Protein AF-A0A914V0Z4-F1 (afdb_monomer_lite)

Organism: NCBI:txid2011161

InterPro domains:
  IPR001849 Pleckstrin homology domain [PS50003] (1-59)
  IPR011993 PH-like domain superfamily [G3DSA:2.30.29.30] (1-61)

pLDDT: mean 73.24, std 22.65, range [33.81, 97.94]

Radius of gyration: 36.14 Å; chains: 1; bounding box: 103×58×94 Å

Secondary structure (DSSP, 8-state):
-----S------GGG-EEEE-SS-TTEEEEEETTEEEEEE-SSHHHHHHHHHHHHHHHHHTSTT-S-S-------------------S-HHHHHHHHHHHHHHHHHHHHHHHHHHHHHHHHHHHHHHHTSSSSSS-SS---------------

Sequence (153 aa):
YDTSFGCRGSVTIGKAIVELNESDDCRFDIAANESVWYLRAESADERQKWIDALDIYKMDSGFGSQTDLRRQGSLISLTSGKSCASTSSSAKTSQGLREKLTELQTFRDIVSKQVDNLQVYFDACTIGEHSDKAKNADVFGSLDASSSDGECN

Foldseek 3Di:
DPPPDDDPDDADLLPWDKADDPPALQWIWTHGDPDIDIDGHPGNVVSVVVVVVSVVCNVVVCSPPPDPDDDDDDDDDDDDDDDDDDPDDVCVVVVVVVVVVVVVVVVVVVVVVVVVVVVVVVVVVVVVPPPPPPPDPDDDDDDDDDDDDDDDD

Structure (mmCIF, N/CA/C/O backbone):
data_AF-A0A914V0Z4-F1
#
_entry.id   AF-A0A914V0Z4-F1
#
loop_
_atom_site.group_PDB
_atom_site.id
_atom_site.type_symbol
_atom_site.label_atom_id
_atom_site.label_alt_id
_atom_site.label_comp_id
_atom_site.label_asym_id
_atom_site.label_entity_id
_atom_site.label_seq_id
_atom_site.pdbx_PDB_ins_code
_atom_site.Cartn_x
_atom_site.Cartn_y
_atom_site.Cartn_z
_atom_site.occupancy
_atom_site.B_iso_or_equiv
_atom_site.auth_seq_id
_atom_site.auth_comp_id
_atom_site.auth_asym_id
_atom_site.auth_atom_id
_atom_site.pdbx_PDB_model_num
ATOM 1 N N . TYR A 1 1 ? 20.597 -10.059 2.306 1.00 39.47 1 TYR A N 1
ATOM 2 C CA . TYR A 1 1 ? 19.235 -9.827 1.794 1.00 39.47 1 TYR A CA 1
ATOM 3 C C . TYR A 1 1 ? 19.213 -8.399 1.288 1.00 39.47 1 TYR A C 1
ATOM 5 O O . TYR A 1 1 ? 19.561 -7.501 2.039 1.00 39.47 1 TYR A O 1
ATOM 13 N N . ASP A 1 2 ? 18.967 -8.203 -0.003 1.00 47.31 2 ASP A N 1
ATOM 14 C CA . ASP A 1 2 ? 19.015 -6.877 -0.621 1.00 47.31 2 ASP A CA 1
ATOM 15 C C . ASP A 1 2 ? 17.635 -6.224 -0.476 1.00 47.31 2 ASP A C 1
ATOM 17 O O . ASP A 1 2 ? 16.715 -6.478 -1.259 1.00 47.31 2 ASP A O 1
ATOM 21 N N . THR A 1 3 ? 17.442 -5.472 0.609 1.00 62.81 3 THR A N 1
ATOM 22 C CA . THR A 1 3 ? 16.202 -4.735 0.867 1.00 62.81 3 THR A CA 1
ATOM 23 C C . THR A 1 3 ? 16.193 -3.500 -0.026 1.00 62.81 3 THR A C 1
ATOM 25 O O . THR A 1 3 ? 16.504 -2.390 0.396 1.00 62.81 3 THR A O 1
ATOM 28 N N . SER A 1 4 ? 15.889 -3.697 -1.305 1.00 72.00 4 SER A N 1
ATOM 29 C CA . SER A 1 4 ? 15.817 -2.607 -2.273 1.00 72.00 4 SER A CA 1
ATOM 30 C C . SER A 1 4 ? 14.619 -1.714 -1.932 1.00 72.00 4 SER A C 1
ATOM 32 O O . SER A 1 4 ? 13.469 -2.042 -2.239 1.00 72.00 4 SER A O 1
ATOM 34 N N . PHE A 1 5 ? 14.911 -0.601 -1.252 1.00 80.38 5 PHE A N 1
ATOM 35 C CA . PHE A 1 5 ? 13.943 0.402 -0.819 1.00 80.38 5 PHE A CA 1
ATOM 36 C C . PHE A 1 5 ? 13.158 0.954 -2.015 1.00 80.38 5 PHE A C 1
ATOM 38 O O . PHE A 1 5 ? 13.733 1.349 -3.028 1.00 80.38 5 PHE A O 1
ATOM 45 N N . GLY A 1 6 ? 11.833 0.968 -1.891 1.00 81.12 6 GLY A N 1
ATOM 46 C CA . GLY A 1 6 ? 10.918 1.481 -2.905 1.00 81.12 6 GLY A CA 1
ATOM 47 C C . GLY A 1 6 ? 9.503 0.952 -2.694 1.00 81.12 6 GLY A C 1
ATOM 48 O O . GLY A 1 6 ? 9.316 -0.142 -2.161 1.00 81.12 6 GLY A O 1
ATOM 49 N N . CYS A 1 7 ? 8.501 1.726 -3.108 1.00 88.38 7 CYS A N 1
ATOM 50 C CA . CYS A 1 7 ? 7.108 1.289 -3.082 1.00 88.38 7 CYS A CA 1
ATOM 51 C C . CYS A 1 7 ? 6.918 0.128 -4.071 1.00 88.38 7 CYS A C 1
ATOM 53 O O . CYS A 1 7 ? 7.181 0.280 -5.263 1.00 88.38 7 CYS A O 1
ATOM 55 N N . ARG A 1 8 ? 6.490 -1.040 -3.575 1.00 90.06 8 ARG A N 1
ATOM 56 C CA . ARG A 1 8 ? 6.222 -2.237 -4.400 1.00 90.06 8 ARG A CA 1
ATOM 57 C C . ARG A 1 8 ? 4.742 -2.441 -4.706 1.00 90.06 8 ARG A C 1
ATOM 59 O O . ARG A 1 8 ? 4.391 -3.356 -5.440 1.00 90.06 8 ARG A O 1
ATOM 66 N N . GLY A 1 9 ? 3.894 -1.579 -4.164 1.00 89.69 9 GLY A N 1
ATOM 67 C CA . GLY A 1 9 ? 2.467 -1.567 -4.415 1.00 89.69 9 GLY A CA 1
ATOM 68 C C . GLY A 1 9 ? 1.756 -0.644 -3.438 1.00 89.69 9 GLY A C 1
ATOM 69 O O . GLY A 1 9 ? 2.266 -0.336 -2.361 1.00 89.69 9 GLY A O 1
ATOM 70 N N . SER A 1 10 ? 0.572 -0.205 -3.834 1.00 90.38 10 SER A N 1
ATOM 71 C CA . SER A 1 10 ? -0.340 0.577 -3.011 1.00 90.38 10 SER A CA 1
ATOM 72 C C . SER A 1 10 ? -1.747 0.003 -3.147 1.00 90.38 10 SER A C 1
ATOM 74 O O . SER A 1 10 ? -2.094 -0.588 -4.170 1.00 90.38 10 SER A O 1
ATOM 76 N N . VAL A 1 11 ? -2.555 0.155 -2.099 1.00 90.75 11 VAL A N 1
ATOM 77 C CA . VAL A 1 11 ? -3.930 -0.346 -2.054 1.00 90.75 11 VAL A CA 1
ATOM 78 C C . VAL A 1 11 ? -4.861 0.747 -1.536 1.00 90.75 11 VAL A C 1
ATOM 80 O O . VAL A 1 11 ? -4.566 1.423 -0.552 1.00 90.75 11 VAL A O 1
ATOM 83 N N . THR A 1 12 ? -5.986 0.960 -2.220 1.00 88.62 12 THR A N 1
ATOM 84 C CA . THR A 1 12 ? -6.994 1.943 -1.803 1.00 88.62 12 THR A CA 1
ATOM 85 C C . THR A 1 12 ? -7.942 1.324 -0.781 1.00 88.62 12 THR A C 1
ATOM 87 O O . THR A 1 12 ? -8.706 0.425 -1.114 1.00 88.62 12 THR A O 1
ATOM 90 N N . ILE A 1 13 ? -7.946 1.847 0.447 1.00 91.19 13 ILE A N 1
ATOM 91 C CA . ILE A 1 13 ? -8.719 1.274 1.564 1.00 91.19 13 ILE A CA 1
ATOM 92 C C . ILE A 1 13 ? -10.220 1.605 1.507 1.00 91.19 13 ILE A C 1
ATOM 94 O O . ILE A 1 13 ? -11.034 0.816 1.980 1.00 91.19 13 ILE A O 1
ATOM 98 N N . GLY A 1 14 ? -10.616 2.723 0.884 1.00 84.88 14 GLY A N 1
ATOM 99 C CA . GLY A 1 14 ? -12.001 3.227 0.933 1.00 84.88 14 GLY A CA 1
ATOM 100 C C . GLY A 1 14 ? -13.084 2.261 0.424 1.00 84.88 14 GLY A C 1
ATOM 101 O O . GLY A 1 14 ? -14.223 2.341 0.867 1.00 84.88 14 GLY A O 1
ATOM 102 N N . LYS A 1 15 ? -12.735 1.322 -0.467 1.00 84.31 15 LYS A N 1
ATOM 103 C CA . LYS A 1 15 ? -13.626 0.241 -0.938 1.00 84.31 15 LYS A CA 1
ATOM 104 C C . LYS A 1 15 ? -13.057 -1.161 -0.700 1.00 84.31 15 LYS A C 1
ATOM 106 O O . LYS A 1 15 ? -13.602 -2.130 -1.219 1.00 84.31 15 LYS A O 1
ATOM 111 N N . ALA A 1 16 ? -11.951 -1.270 0.031 1.00 91.69 16 ALA A N 1
ATOM 112 C CA . ALA A 1 16 ? -11.315 -2.556 0.258 1.00 91.69 16 ALA A CA 1
ATOM 113 C C . ALA A 1 16 ? -12.127 -3.390 1.254 1.00 91.69 16 ALA A C 1
ATOM 115 O O . ALA A 1 16 ? -12.581 -2.885 2.285 1.00 91.69 16 ALA A O 1
ATOM 116 N N . ILE A 1 17 ? -12.273 -4.674 0.967 1.00 93.06 17 ILE A N 1
ATOM 117 C CA . ILE A 1 17 ? -12.830 -5.665 1.881 1.00 93.06 17 ILE A CA 1
ATOM 118 C C . ILE A 1 17 ? -11.671 -6.186 2.728 1.00 93.06 17 ILE A C 1
ATOM 120 O O . ILE A 1 17 ? -10.607 -6.497 2.196 1.00 93.06 17 ILE A O 1
ATOM 124 N N . VAL A 1 18 ? -11.863 -6.212 4.045 1.00 94.31 18 VAL A N 1
ATOM 125 C CA . VAL A 1 18 ? -10.877 -6.737 4.993 1.00 94.31 18 VAL A CA 1
ATOM 126 C C . VAL A 1 18 ? -11.477 -7.995 5.599 1.00 94.31 18 VAL A C 1
ATOM 128 O O . VAL A 1 18 ? -12.536 -7.921 6.219 1.00 94.31 18 VAL A O 1
ATOM 131 N N . GLU A 1 19 ? -10.829 -9.134 5.382 1.00 93.31 19 GLU A N 1
ATOM 132 C CA . GLU A 1 19 ? -11.279 -10.441 5.861 1.00 93.31 19 GLU A CA 1
ATOM 133 C C . GLU A 1 19 ? -10.292 -10.988 6.893 1.00 93.31 19 GLU A C 1
ATOM 135 O O . GLU A 1 19 ? -9.075 -10.956 6.704 1.00 93.31 19 GLU A O 1
ATOM 140 N N . LEU A 1 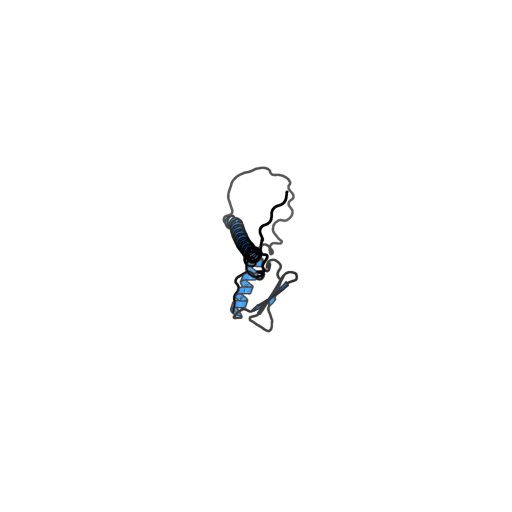20 ? -10.819 -11.480 8.011 1.00 93.31 20 LEU A N 1
ATOM 141 C CA . LEU A 1 20 ? -10.027 -12.108 9.064 1.00 93.31 20 LEU A CA 1
ATOM 142 C C . LEU A 1 20 ? -9.916 -13.603 8.789 1.00 93.31 20 LEU A C 1
ATOM 144 O O . LEU A 1 20 ? -10.891 -14.243 8.399 1.00 93.31 20 LEU A O 1
ATOM 148 N N . ASN A 1 21 ? -8.736 -14.170 9.024 1.00 91.19 21 ASN A N 1
ATOM 149 C CA . ASN A 1 21 ? -8.573 -15.611 8.928 1.00 91.19 21 ASN A CA 1
ATOM 150 C C . ASN A 1 21 ? -9.095 -16.296 10.205 1.00 91.19 21 ASN A C 1
ATOM 152 O O . ASN A 1 21 ? -8.723 -15.903 11.307 1.00 91.19 21 ASN A O 1
ATOM 156 N N . GLU A 1 22 ? -9.931 -17.329 10.062 1.00 85.75 22 GLU A N 1
ATOM 157 C CA . GLU A 1 22 ? -10.521 -18.063 11.198 1.00 85.75 22 GLU A CA 1
ATOM 158 C C . GLU A 1 22 ? -9.553 -19.059 11.863 1.00 85.75 22 GLU A C 1
ATOM 160 O O . GLU A 1 22 ? -9.818 -19.542 12.959 1.00 85.75 22 GLU A O 1
ATOM 165 N N . SER A 1 23 ? -8.456 -19.419 11.192 1.00 85.81 23 SER A N 1
ATOM 166 C CA . SER A 1 23 ? -7.496 -20.429 11.666 1.00 85.81 23 SER A CA 1
ATOM 167 C C . SER A 1 23 ? -6.156 -19.835 12.102 1.00 85.81 23 SER A C 1
ATOM 169 O O . SER A 1 23 ? -5.462 -20.429 12.924 1.00 85.81 23 SER A O 1
ATOM 171 N N . ASP A 1 24 ? -5.771 -18.691 11.531 1.00 92.38 24 ASP A N 1
ATOM 172 C CA . ASP A 1 24 ? -4.541 -17.967 11.855 1.00 92.38 24 ASP A CA 1
ATOM 173 C C . ASP A 1 24 ? -4.876 -16.603 12.467 1.00 92.38 24 ASP A C 1
ATOM 175 O O . ASP A 1 24 ? -5.192 -15.637 11.767 1.00 92.38 24 ASP A O 1
ATOM 179 N N . ASP A 1 25 ? -4.738 -16.520 13.790 1.00 91.62 25 ASP A N 1
ATOM 180 C CA . ASP A 1 25 ? -5.034 -15.316 14.562 1.00 91.62 25 ASP A CA 1
ATOM 181 C C . ASP A 1 25 ? -4.117 -14.126 14.249 1.00 91.62 25 ASP A C 1
ATOM 183 O O . ASP A 1 25 ? -4.416 -13.001 14.643 1.00 91.62 25 ASP A O 1
ATOM 187 N N . CYS A 1 26 ? -3.012 -14.324 13.530 1.00 95.88 26 CYS A N 1
ATOM 188 C CA . CYS A 1 26 ? -2.123 -13.236 13.126 1.00 95.88 26 CYS A CA 1
ATOM 189 C C . CYS A 1 26 ? -2.391 -12.749 11.696 1.00 95.88 26 CYS A C 1
ATOM 191 O O . CYS A 1 26 ? -1.771 -11.774 11.263 1.00 95.88 26 CYS A O 1
ATOM 193 N N . ARG A 1 27 ? -3.276 -13.410 10.943 1.00 96.69 27 ARG A N 1
ATOM 194 C CA . ARG A 1 27 ? -3.486 -13.146 9.517 1.00 96.69 27 ARG A CA 1
ATOM 195 C C . ARG A 1 27 ? -4.773 -12.375 9.237 1.00 96.69 27 ARG A C 1
ATOM 197 O O . ARG A 1 27 ? -5.813 -12.600 9.854 1.00 96.69 27 ARG A O 1
ATOM 204 N N . PHE A 1 28 ? -4.683 -11.489 8.253 1.00 96.44 28 PHE A N 1
ATOM 205 C CA . PHE A 1 28 ? -5.802 -10.763 7.678 1.00 96.44 28 PHE A CA 1
ATOM 206 C C . PHE A 1 28 ? -5.543 -10.491 6.197 1.00 96.44 28 PHE A C 1
ATOM 208 O O . PHE A 1 28 ? -4.404 -10.295 5.765 1.00 96.44 28 PHE A O 1
ATOM 215 N N . ASP A 1 29 ? -6.615 -10.470 5.423 1.00 95.94 29 ASP A N 1
ATOM 216 C CA . ASP A 1 29 ? -6.564 -10.382 3.976 1.00 95.94 29 ASP A CA 1
ATOM 217 C C . ASP A 1 29 ? -7.257 -9.079 3.536 1.00 95.94 29 ASP A C 1
ATOM 219 O O . ASP A 1 29 ? -8.314 -8.714 4.052 1.00 95.94 29 ASP A O 1
ATOM 223 N N . ILE A 1 30 ? -6.645 -8.338 2.607 1.00 95.50 30 ILE A N 1
ATOM 224 C CA . ILE A 1 30 ? -7.194 -7.093 2.051 1.00 95.50 30 ILE A CA 1
ATOM 225 C C . ILE A 1 30 ? -7.475 -7.300 0.567 1.00 95.50 30 ILE A C 1
ATOM 227 O O . ILE A 1 30 ? -6.550 -7.392 -0.242 1.00 95.50 30 ILE A O 1
ATOM 231 N N . ALA A 1 31 ? -8.750 -7.316 0.195 1.00 94.88 31 ALA A N 1
ATOM 232 C CA . ALA A 1 31 ? -9.189 -7.374 -1.191 1.00 94.88 31 ALA A CA 1
ATOM 233 C C . ALA A 1 31 ? -9.624 -5.983 -1.670 1.00 94.88 31 ALA A C 1
ATOM 235 O O . ALA A 1 31 ? -10.521 -5.366 -1.099 1.00 94.88 31 ALA A O 1
ATOM 236 N N . ALA A 1 32 ? -9.008 -5.483 -2.739 1.00 92.00 32 ALA A N 1
ATOM 237 C CA . ALA A 1 32 ? -9.371 -4.222 -3.374 1.00 92.00 32 ALA A CA 1
ATOM 238 C C . ALA A 1 32 ? -9.486 -4.415 -4.888 1.00 92.00 32 ALA A C 1
ATOM 240 O O . ALA A 1 32 ? -8.491 -4.652 -5.575 1.00 92.00 32 ALA A O 1
ATOM 241 N N . ASN A 1 33 ? -10.704 -4.263 -5.408 1.00 86.12 33 ASN A N 1
ATOM 242 C CA . ASN A 1 33 ? -11.050 -4.491 -6.812 1.00 86.12 33 ASN A CA 1
ATOM 243 C C . ASN A 1 33 ? -10.643 -5.901 -7.289 1.00 86.12 33 ASN A C 1
ATOM 245 O O . ASN A 1 33 ? -11.352 -6.859 -7.007 1.00 86.12 33 ASN A O 1
ATOM 249 N N . GLU A 1 34 ? -9.514 -6.020 -7.993 1.00 89.06 34 GLU A N 1
ATOM 250 C CA . GLU A 1 34 ? -9.005 -7.260 -8.605 1.00 89.06 34 GLU A CA 1
ATOM 251 C C . GLU A 1 34 ? -7.749 -7.806 -7.903 1.00 89.06 34 GLU A C 1
ATOM 253 O O . GLU A 1 34 ? -7.229 -8.853 -8.280 1.00 89.06 34 GLU A O 1
ATOM 258 N N . SER A 1 35 ? -7.257 -7.107 -6.876 1.00 91.94 35 SER A N 1
ATOM 259 C CA . SER A 1 35 ? -6.045 -7.477 -6.145 1.00 91.94 35 SER A CA 1
ATOM 260 C C . SER A 1 35 ? -6.383 -7.910 -4.725 1.00 91.94 35 SER A C 1
ATOM 262 O O . SER A 1 35 ? -7.139 -7.233 -4.028 1.00 91.94 35 SER A O 1
ATOM 264 N N . VAL A 1 36 ? -5.760 -8.997 -4.272 1.00 95.00 36 VAL A N 1
ATOM 265 C CA . VAL A 1 36 ? -5.862 -9.488 -2.892 1.00 95.00 36 VAL A CA 1
ATOM 266 C C . VAL A 1 36 ? -4.476 -9.522 -2.266 1.00 95.00 36 VAL A C 1
ATOM 268 O O . VAL A 1 36 ? -3.521 -10.015 -2.864 1.00 95.00 36 VAL A O 1
ATOM 271 N N . TRP A 1 37 ? -4.373 -8.965 -1.065 1.00 94.94 37 TRP A N 1
ATOM 272 C CA . TRP A 1 37 ? -3.150 -8.882 -0.283 1.00 94.94 37 TRP A CA 1
ATOM 273 C C . TRP A 1 37 ? -3.308 -9.737 0.964 1.00 94.94 37 TRP A C 1
ATOM 275 O O . TRP A 1 37 ? -4.216 -9.516 1.757 1.00 94.94 37 TRP A O 1
ATOM 285 N N . TYR A 1 38 ? -2.401 -10.689 1.138 1.00 95.19 38 TYR A N 1
ATOM 286 C CA . TYR A 1 38 ? -2.366 -11.580 2.291 1.00 95.19 38 TYR A CA 1
ATOM 287 C C . TYR A 1 38 ? -1.334 -11.052 3.284 1.00 95.19 38 TYR A C 1
ATOM 289 O O . TYR A 1 38 ? -0.140 -11.029 2.976 1.00 95.19 38 TYR A O 1
ATOM 297 N N . LEU A 1 39 ? -1.788 -10.588 4.447 1.00 95.44 39 LEU A N 1
ATOM 298 C CA . LEU A 1 39 ? -0.951 -9.910 5.433 1.00 95.44 39 LEU A CA 1
ATOM 299 C C . LEU A 1 39 ? -0.938 -10.685 6.747 1.00 95.44 39 LEU A C 1
ATOM 301 O O . LEU A 1 39 ? -1.938 -11.258 7.174 1.00 95.44 39 LEU A O 1
ATOM 305 N N . ARG A 1 40 ? 0.222 -10.698 7.402 1.00 96.88 40 ARG A N 1
ATOM 306 C CA . ARG A 1 40 ? 0.410 -11.366 8.688 1.00 96.88 40 ARG A CA 1
ATOM 307 C C . ARG A 1 40 ? 1.159 -10.441 9.634 1.00 96.88 40 ARG A C 1
ATOM 309 O O . ARG A 1 40 ? 2.237 -9.961 9.289 1.00 96.88 40 ARG A O 1
ATOM 316 N N . ALA A 1 41 ? 0.562 -10.185 10.790 1.00 96.19 41 ALA A N 1
ATOM 317 C CA . ALA A 1 41 ? 1.163 -9.417 11.872 1.00 96.19 41 ALA A CA 1
ATOM 318 C C . ALA A 1 41 ? 2.076 -10.303 12.736 1.00 96.19 41 ALA A C 1
ATOM 320 O O . ALA A 1 41 ? 2.099 -11.529 12.582 1.00 96.19 41 ALA A O 1
ATOM 321 N N . GLU A 1 42 ? 2.818 -9.696 13.663 1.00 95.31 42 GLU A N 1
ATOM 322 C CA . GLU A 1 42 ? 3.664 -10.435 14.603 1.00 95.31 42 GLU A CA 1
ATOM 323 C C . GLU A 1 42 ? 2.823 -11.177 15.656 1.00 95.31 42 GLU A C 1
ATOM 325 O O . GLU A 1 42 ? 3.182 -12.271 16.092 1.00 95.31 42 GLU A O 1
ATOM 330 N N . SER A 1 43 ? 1.667 -10.615 16.028 1.00 96.06 43 SER A N 1
ATOM 331 C CA . SER A 1 43 ? 0.753 -11.165 17.037 1.00 96.06 43 SER A CA 1
ATOM 332 C C . SER A 1 43 ? -0.719 -10.878 16.723 1.00 96.06 43 SER A C 1
ATOM 334 O O . SER A 1 43 ? -1.036 -9.982 15.938 1.00 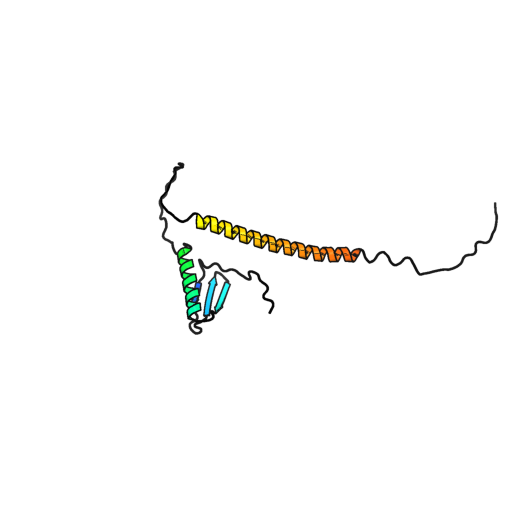96.06 43 SER A O 1
ATOM 336 N N . ALA A 1 44 ? -1.626 -11.602 17.385 1.00 94.38 44 ALA A N 1
ATOM 337 C CA . ALA A 1 44 ? -3.069 -11.374 17.288 1.00 94.38 44 ALA A CA 1
ATOM 338 C C . ALA A 1 44 ? -3.480 -9.969 17.768 1.00 94.38 44 ALA A C 1
ATOM 340 O O . ALA A 1 44 ? -4.351 -9.336 17.168 1.00 94.38 44 ALA A O 1
ATOM 341 N N . ASP A 1 45 ? -2.802 -9.450 18.797 1.00 96.38 45 ASP A N 1
ATOM 342 C CA . ASP A 1 45 ? -3.015 -8.091 19.304 1.00 96.38 45 ASP A CA 1
ATOM 343 C C . ASP A 1 45 ? -2.588 -7.037 18.280 1.00 96.38 45 ASP A C 1
ATOM 345 O O . ASP A 1 45 ? -3.256 -6.021 18.091 1.00 96.38 45 ASP A O 1
ATOM 349 N N . GLU A 1 46 ? -1.461 -7.260 17.601 1.00 97.12 46 GLU A N 1
ATOM 350 C CA . GLU A 1 46 ? -0.998 -6.355 16.553 1.00 97.12 46 GLU A CA 1
ATOM 351 C C . GLU A 1 46 ? -1.894 -6.424 15.316 1.00 97.12 46 GLU A C 1
ATOM 353 O O . GLU A 1 46 ? -2.235 -5.379 14.761 1.00 97.12 46 GLU A O 1
ATOM 358 N N . ARG A 1 47 ? -2.354 -7.623 14.930 1.00 95.88 47 ARG A N 1
ATOM 359 C CA . ARG A 1 47 ? -3.395 -7.775 13.907 1.00 95.88 47 ARG A CA 1
ATOM 360 C C . ARG A 1 47 ? -4.602 -6.913 14.268 1.00 95.88 47 ARG A C 1
ATOM 362 O O . ARG A 1 47 ? -5.039 -6.133 13.431 1.00 95.88 47 ARG A O 1
ATOM 369 N N . GLN A 1 48 ? -5.106 -6.999 15.501 1.00 95.62 48 GLN A N 1
ATOM 370 C CA . GLN A 1 48 ? -6.268 -6.210 15.915 1.00 95.62 48 GLN A CA 1
ATOM 371 C C . GLN A 1 48 ? -6.015 -4.702 15.780 1.00 95.62 48 GLN A C 1
ATOM 373 O O . GLN A 1 48 ? -6.849 -3.998 15.220 1.00 95.62 48 GLN A O 1
ATOM 378 N N . LYS A 1 49 ? -4.832 -4.213 16.176 1.00 96.75 49 LYS A N 1
ATOM 379 C CA . LYS A 1 49 ? -4.455 -2.798 15.991 1.00 96.75 49 LYS A CA 1
ATOM 380 C C . LYS A 1 49 ? -4.473 -2.367 14.522 1.00 96.75 49 LYS A C 1
ATOM 382 O O . LYS A 1 49 ? -4.902 -1.253 14.226 1.00 96.75 49 LYS A O 1
ATOM 387 N N . TRP A 1 50 ? -4.009 -3.221 13.606 1.00 96.19 50 TRP A N 1
ATOM 388 C CA . TRP A 1 50 ? -4.074 -2.948 12.166 1.00 96.19 50 TRP A CA 1
ATOM 389 C C . TRP A 1 50 ? -5.516 -2.851 11.670 1.00 96.19 50 TRP A C 1
ATOM 391 O O . TRP A 1 50 ? -5.842 -1.927 10.928 1.00 96.19 50 TRP A O 1
ATOM 401 N N . ILE A 1 51 ? -6.377 -3.771 12.102 1.00 95.00 51 ILE A N 1
ATOM 402 C CA . ILE A 1 51 ? -7.796 -3.792 11.733 1.00 95.00 51 ILE A CA 1
ATOM 403 C C . ILE A 1 51 ? -8.505 -2.536 12.243 1.00 95.00 51 ILE A C 1
ATOM 405 O O . ILE A 1 51 ? -9.124 -1.827 11.452 1.00 95.00 51 ILE A O 1
ATOM 409 N N . ASP A 1 52 ? -8.321 -2.196 13.519 1.00 95.00 52 ASP A N 1
ATOM 410 C CA . ASP A 1 52 ? -8.921 -1.008 14.129 1.00 95.00 52 ASP A CA 1
ATOM 411 C C . ASP A 1 52 ? -8.494 0.273 13.390 1.00 95.00 52 ASP A C 1
ATOM 413 O O . ASP A 1 52 ? -9.318 1.140 13.096 1.00 95.00 52 ASP A O 1
ATOM 417 N N . ALA A 1 53 ? -7.211 0.391 13.030 1.00 94.00 53 ALA A N 1
ATOM 418 C CA . ALA A 1 53 ? -6.700 1.536 12.277 1.00 94.00 53 ALA A CA 1
ATOM 419 C C . ALA A 1 53 ? -7.311 1.637 10.867 1.00 94.00 53 ALA A C 1
ATOM 421 O O . ALA A 1 53 ? -7.638 2.738 10.4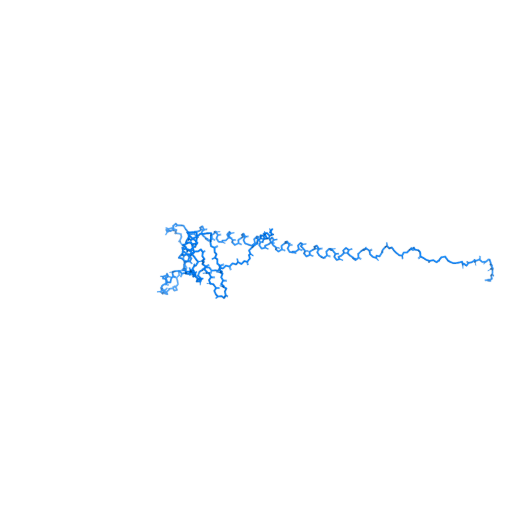10 1.00 94.00 53 ALA A O 1
ATOM 422 N N . LEU A 1 54 ? -7.482 0.503 10.179 1.00 93.38 54 LEU A N 1
ATOM 423 C CA . LEU A 1 54 ? -8.122 0.450 8.863 1.00 93.38 54 LEU A CA 1
ATOM 424 C C . LEU A 1 54 ? -9.602 0.845 8.940 1.00 93.38 54 LEU A C 1
ATOM 426 O O . LEU A 1 54 ? -10.072 1.600 8.086 1.00 93.38 54 LEU A O 1
ATOM 430 N N . ASP A 1 55 ? -10.319 0.395 9.967 1.00 90.62 55 ASP A N 1
ATOM 431 C CA . ASP A 1 55 ? -11.730 0.729 10.168 1.00 90.62 55 ASP A CA 1
ATOM 432 C C . ASP A 1 55 ? -11.929 2.204 10.529 1.00 90.62 55 ASP A C 1
ATOM 434 O O . ASP A 1 55 ? -12.783 2.872 9.936 1.00 90.62 55 ASP A O 1
ATOM 438 N N . ILE A 1 56 ? -11.085 2.762 11.405 1.00 89.88 56 ILE A N 1
ATOM 439 C CA . ILE A 1 56 ? -11.079 4.203 11.708 1.00 89.88 56 ILE A CA 1
ATOM 440 C C . ILE A 1 56 ? -10.875 5.015 10.424 1.00 89.88 56 ILE A C 1
ATOM 442 O O . ILE A 1 56 ? -11.601 5.978 10.172 1.00 89.88 56 ILE A O 1
ATOM 446 N N . TYR A 1 57 ? -9.924 4.615 9.575 1.00 88.94 57 TYR A N 1
ATOM 447 C CA . TYR A 1 57 ? -9.674 5.304 8.311 1.00 88.94 57 TYR A CA 1
ATOM 448 C C . TYR A 1 57 ? -10.868 5.219 7.348 1.00 88.94 57 TYR A C 1
ATOM 450 O O . TYR A 1 57 ? -11.218 6.205 6.691 1.00 88.94 57 TYR A O 1
ATOM 458 N N . LYS A 1 58 ? -11.539 4.065 7.264 1.00 87.19 58 LYS A N 1
ATOM 459 C CA . LYS A 1 58 ? -12.763 3.919 6.458 1.00 87.19 58 LYS A CA 1
ATOM 460 C C . LYS A 1 58 ? -13.883 4.841 6.939 1.00 87.19 58 LYS A C 1
ATOM 462 O O . LYS A 1 58 ? -14.606 5.394 6.111 1.00 87.19 58 LYS A O 1
ATOM 467 N N . MET A 1 59 ? -14.000 5.042 8.250 1.00 81.69 59 MET A N 1
ATOM 468 C CA . MET A 1 59 ? -14.970 5.972 8.826 1.00 81.69 59 MET A CA 1
ATOM 469 C C . MET A 1 59 ? -14.619 7.443 8.545 1.00 81.69 59 MET A C 1
ATOM 471 O O . MET A 1 59 ? -15.495 8.197 8.124 1.00 81.69 59 MET A O 1
ATOM 475 N N . ASP A 1 60 ? -13.355 7.852 8.717 1.00 76.81 60 ASP A N 1
ATOM 476 C CA . ASP A 1 60 ? -12.924 9.257 8.556 1.00 76.81 60 ASP A CA 1
ATOM 477 C C . ASP A 1 60 ? -12.799 9.692 7.082 1.00 76.81 60 ASP A C 1
ATOM 479 O O . ASP A 1 60 ? -12.959 10.865 6.748 1.00 76.81 60 ASP A O 1
ATOM 483 N N . SER A 1 61 ? -12.577 8.750 6.157 1.00 68.75 61 SER A N 1
ATOM 484 C CA . SER A 1 61 ? -12.443 9.032 4.714 1.00 68.75 61 SER A CA 1
ATOM 485 C C . SER A 1 61 ? -13.753 9.420 4.009 1.00 68.75 61 SER A C 1
ATOM 487 O O . SER A 1 61 ? -13.770 9.602 2.791 1.00 68.75 61 SER A O 1
ATOM 489 N N . GLY A 1 62 ? -14.863 9.564 4.743 1.00 60.03 62 GLY A N 1
ATOM 490 C CA . GLY A 1 62 ? -16.151 10.007 4.199 1.00 60.03 62 GLY A CA 1
ATOM 491 C C . GLY A 1 62 ? -16.873 8.957 3.348 1.00 60.03 62 GLY A C 1
ATOM 492 O O . GLY A 1 62 ? -18.005 9.189 2.934 1.00 60.03 62 GLY A O 1
ATOM 493 N N . PHE A 1 63 ? -16.283 7.774 3.145 1.00 57.03 63 PHE A N 1
ATOM 494 C CA . PHE A 1 63 ? -16.942 6.645 2.479 1.00 57.03 63 PHE A CA 1
ATOM 495 C C . PHE A 1 63 ? -18.056 6.009 3.333 1.00 57.03 63 PHE A C 1
ATOM 497 O O . PHE A 1 63 ? -18.909 5.302 2.800 1.00 57.03 63 PHE A O 1
ATOM 504 N N . GLY A 1 64 ? -18.087 6.311 4.637 1.00 48.94 64 GLY A N 1
ATOM 505 C CA . GLY A 1 64 ? -19.199 6.019 5.547 1.00 48.94 64 GLY A CA 1
ATOM 506 C C . GLY A 1 64 ? -20.306 7.086 5.585 1.00 48.94 64 GLY A C 1
ATOM 507 O O . GLY A 1 64 ? -21.347 6.841 6.189 1.00 48.94 64 GLY A O 1
ATOM 508 N N . SER A 1 65 ? -20.133 8.246 4.931 1.00 47.44 65 SER A N 1
ATOM 509 C CA . SER A 1 65 ? -21.186 9.265 4.799 1.00 47.44 65 SER A CA 1
ATOM 510 C C . SER A 1 65 ? -21.923 9.084 3.472 1.00 47.44 65 SER A C 1
ATOM 512 O O . SER A 1 65 ? -21.676 9.764 2.480 1.00 47.44 65 SER A O 1
ATOM 514 N N . GLN A 1 66 ? -22.892 8.169 3.455 1.00 47.06 66 GLN A N 1
ATOM 515 C CA . GLN A 1 66 ? -23.991 8.236 2.484 1.00 47.06 66 GLN A CA 1
ATOM 516 C C . GLN A 1 66 ? -25.103 9.206 2.935 1.00 47.06 66 GLN A C 1
ATOM 518 O O . GLN A 1 66 ? -26.245 9.079 2.496 1.00 47.06 66 GLN A O 1
ATOM 523 N N . THR A 1 67 ? -24.820 10.182 3.809 1.00 48.84 67 THR A N 1
ATOM 524 C CA . THR A 1 67 ? -25.882 11.011 4.411 1.00 48.84 67 THR A CA 1
ATOM 525 C C . THR A 1 67 ? -25.677 12.516 4.397 1.00 48.84 67 THR A C 1
ATOM 527 O O . THR A 1 67 ? -26.576 13.215 4.862 1.00 48.84 67 THR A O 1
ATOM 530 N N . ASP A 1 68 ? -24.618 13.059 3.802 1.00 48.75 68 ASP A N 1
ATOM 531 C CA . ASP A 1 68 ? -24.508 14.514 3.703 1.00 48.75 68 ASP A CA 1
ATOM 532 C C . ASP A 1 68 ? -25.006 15.039 2.352 1.00 48.75 68 ASP A C 1
ATOM 534 O O . ASP A 1 68 ? -24.328 15.022 1.330 1.00 48.75 68 ASP A O 1
ATOM 538 N N . LEU A 1 69 ? -26.220 15.597 2.431 1.00 49.84 69 LEU A N 1
ATOM 539 C CA . LEU A 1 69 ? -26.835 16.565 1.515 1.00 49.84 69 LEU A CA 1
ATOM 540 C C . LEU A 1 69 ? -27.710 15.985 0.397 1.00 49.84 69 LEU A C 1
ATOM 542 O O . LEU A 1 69 ? -27.527 16.178 -0.803 1.00 49.84 69 LEU A O 1
ATOM 546 N N . ARG A 1 70 ? -28.807 15.383 0.865 1.00 46.09 70 ARG A N 1
ATOM 547 C CA . ARG A 1 70 ? -30.163 15.582 0.331 1.00 46.09 70 ARG A CA 1
ATOM 548 C C . ARG A 1 70 ? -30.262 16.831 -0.558 1.00 46.09 70 ARG A C 1
ATOM 550 O O . ARG A 1 70 ? -30.082 17.949 -0.087 1.00 46.09 70 ARG A O 1
ATOM 557 N N . ARG A 1 71 ? -30.685 16.610 -1.805 1.00 53.12 71 ARG A N 1
ATOM 558 C CA . ARG A 1 71 ? -31.645 17.435 -2.558 1.00 53.12 71 ARG A CA 1
ATOM 559 C C . ARG A 1 71 ? -32.071 18.728 -1.838 1.00 53.12 71 ARG A C 1
ATOM 561 O O . ARG A 1 71 ? -33.088 18.746 -1.146 1.00 53.12 71 ARG A O 1
ATOM 568 N N . GLN A 1 72 ? -31.372 19.819 -2.102 1.00 44.88 72 GLN A N 1
ATOM 569 C CA . GLN A 1 72 ? -32.004 21.125 -2.237 1.00 44.88 72 GLN A CA 1
ATOM 570 C C . GLN A 1 72 ? -31.428 21.748 -3.500 1.00 44.88 72 GLN A C 1
ATOM 572 O O . GLN A 1 72 ? -30.255 22.100 -3.569 1.00 44.88 72 GLN A O 1
ATOM 577 N N . GLY A 1 73 ? -32.258 21.784 -4.540 1.00 53.09 73 GLY A N 1
ATOM 578 C CA . GLY A 1 73 ? -31.978 22.601 -5.701 1.00 53.09 73 GLY A CA 1
ATOM 579 C C . GLY A 1 73 ? -32.096 24.062 -5.298 1.00 53.09 73 GLY A C 1
ATOM 580 O O . GLY A 1 73 ? -33.164 24.499 -4.884 1.00 53.09 73 GLY A O 1
ATOM 581 N N . SER A 1 74 ? -31.026 24.821 -5.463 1.00 49.47 74 SER A N 1
ATOM 582 C CA . SER A 1 74 ? -31.140 26.247 -5.727 1.00 49.47 74 SER A CA 1
ATOM 583 C C . SER A 1 74 ? -29.976 26.684 -6.606 1.00 49.47 74 SER A C 1
ATOM 585 O O . SER A 1 74 ? -28.806 26.680 -6.234 1.00 49.47 74 SER A O 1
ATOM 587 N N . LEU A 1 75 ? -30.331 27.043 -7.835 1.00 51.75 75 LEU A N 1
ATOM 588 C CA . LEU A 1 75 ? -29.597 28.032 -8.604 1.00 51.75 75 LEU A CA 1
ATOM 589 C C . LEU A 1 75 ? -29.587 29.328 -7.780 1.00 51.75 75 LEU A C 1
ATOM 591 O O . LEU A 1 75 ? -30.632 29.667 -7.237 1.00 51.75 75 LEU A O 1
ATOM 595 N N . ILE A 1 76 ? -28.455 30.041 -7.779 1.00 52.22 76 ILE A N 1
ATOM 596 C CA . ILE A 1 76 ? -28.169 31.383 -7.218 1.00 52.22 76 ILE A CA 1
ATOM 597 C C . ILE A 1 76 ? -27.509 31.449 -5.824 1.00 52.22 76 ILE A C 1
ATOM 599 O O . ILE A 1 76 ? -28.137 31.273 -4.786 1.00 52.22 76 ILE A O 1
ATOM 603 N N . SER A 1 77 ? -26.235 31.860 -5.800 1.00 45.88 77 SER A N 1
ATOM 604 C CA . SER A 1 77 ? -25.819 33.085 -5.092 1.00 45.88 77 SER A CA 1
ATOM 605 C C . SER A 1 77 ? -24.368 33.444 -5.417 1.00 45.88 77 SER A C 1
ATOM 607 O O . SER A 1 77 ? -23.420 32.882 -4.876 1.00 45.88 77 SER A O 1
ATOM 609 N N . LEU A 1 78 ? -24.214 34.422 -6.312 1.00 49.47 78 LEU A N 1
ATOM 610 C CA . LEU A 1 78 ? -23.012 35.236 -6.458 1.00 49.47 78 LEU A CA 1
ATOM 611 C C . LEU A 1 78 ? -23.006 36.260 -5.315 1.00 49.47 78 LEU A C 1
ATOM 613 O O . LEU A 1 78 ? -23.642 37.303 -5.427 1.00 49.47 78 LEU A O 1
ATOM 617 N N . THR A 1 79 ? -22.337 35.975 -4.202 1.00 46.34 79 THR A N 1
ATOM 618 C CA . THR A 1 79 ? -21.978 37.010 -3.219 1.00 46.34 79 THR A CA 1
ATOM 619 C C . THR A 1 79 ? -20.862 36.509 -2.304 1.00 46.34 79 THR A C 1
ATOM 621 O O . THR A 1 79 ? -21.000 35.514 -1.597 1.00 46.34 79 THR A O 1
ATOM 624 N N . SER A 1 80 ? -19.719 37.193 -2.360 1.00 53.22 80 SER A N 1
ATOM 625 C CA . SER A 1 80 ? -18.607 37.026 -1.427 1.00 53.22 80 SER A CA 1
ATOM 626 C C . SER A 1 80 ? -18.894 37.798 -0.140 1.00 53.22 80 SER A C 1
ATOM 628 O O . SER A 1 80 ? -19.076 39.012 -0.180 1.00 53.22 80 SER A O 1
ATOM 630 N N . GLY A 1 81 ? -18.835 37.118 1.007 1.00 44.19 81 GLY A N 1
ATOM 631 C CA . GLY A 1 81 ? -18.916 37.726 2.336 1.00 44.19 81 GLY A CA 1
ATOM 632 C C . GLY A 1 81 ? -18.236 36.859 3.402 1.00 44.19 81 GLY A C 1
ATOM 633 O O . GLY A 1 81 ? -18.718 35.787 3.742 1.00 44.19 81 GLY A O 1
ATOM 634 N N . LYS A 1 82 ? -17.092 37.338 3.900 1.00 46.31 82 LYS A N 1
ATOM 635 C CA . LYS A 1 82 ? -16.352 36.941 5.124 1.00 46.31 82 LYS A CA 1
ATOM 636 C C . LYS A 1 82 ? -17.329 36.831 6.333 1.00 46.31 82 LYS A C 1
ATOM 638 O O . LYS A 1 82 ? -18.242 37.642 6.373 1.00 46.31 82 LYS A O 1
ATOM 643 N N . SER A 1 83 ? -17.264 35.984 7.374 1.00 43.12 83 SER A N 1
ATOM 644 C CA . SER A 1 83 ? -16.279 35.058 7.962 1.00 43.12 83 SER A CA 1
ATOM 645 C C . SER A 1 83 ? -16.951 34.129 9.011 1.00 43.12 83 S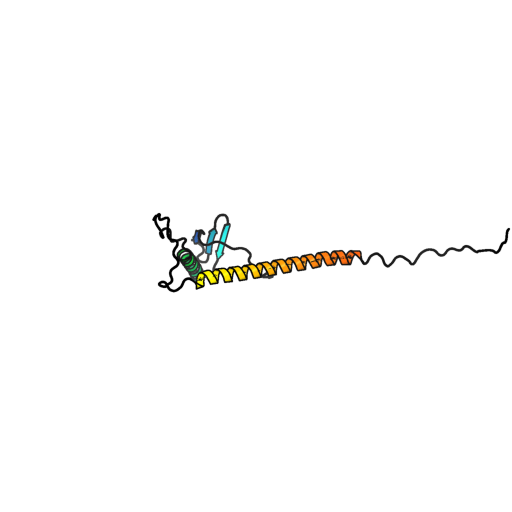ER A C 1
ATOM 647 O O . SER A 1 83 ? -17.978 34.479 9.580 1.00 43.12 83 SER A O 1
ATOM 649 N N . CYS A 1 84 ? -16.261 33.017 9.313 1.00 44.28 84 CYS A N 1
ATOM 650 C CA . CYS A 1 84 ? -16.092 32.302 10.599 1.00 44.28 84 CYS A CA 1
ATOM 651 C C . CYS A 1 84 ? -17.290 31.685 11.370 1.00 44.28 84 CYS A C 1
ATOM 653 O O . CYS A 1 84 ? -17.913 32.344 12.192 1.00 44.28 84 CYS A O 1
ATOM 655 N N . ALA A 1 85 ? -17.437 30.353 11.265 1.00 43.59 85 ALA A N 1
ATOM 656 C CA . ALA A 1 85 ? -17.572 29.432 12.410 1.00 43.59 85 ALA A CA 1
ATOM 657 C C . ALA A 1 85 ? -17.462 27.964 11.945 1.00 43.59 85 ALA A C 1
ATOM 659 O O . ALA A 1 85 ? -18.466 27.333 11.635 1.00 43.59 85 ALA A O 1
ATOM 660 N N . SER A 1 86 ? -16.235 27.437 11.864 1.00 38.97 86 SER A N 1
ATOM 661 C CA . SER A 1 86 ? -15.882 26.016 12.072 1.00 38.97 86 SER A CA 1
ATOM 662 C C . SER A 1 86 ? -14.360 25.885 12.000 1.00 38.97 86 SER A C 1
ATOM 664 O O . SER A 1 86 ? -13.743 26.002 10.943 1.00 38.97 86 SER A O 1
ATOM 666 N N . THR A 1 87 ? -13.731 25.727 13.155 1.00 45.81 87 THR A N 1
ATOM 667 C CA . THR A 1 87 ? -12.301 25.480 13.319 1.00 45.81 87 THR A CA 1
ATOM 668 C C . THR A 1 87 ? -11.937 24.062 12.846 1.00 45.81 87 THR A C 1
ATOM 670 O O . THR A 1 87 ? -12.573 23.100 13.262 1.00 45.81 87 THR A O 1
ATOM 673 N N . SER A 1 88 ? -10.856 23.961 12.047 1.00 46.81 88 SER A N 1
ATOM 674 C CA . SER A 1 88 ? -9.988 22.780 11.781 1.00 46.81 88 SER A CA 1
ATOM 675 C C . SER A 1 88 ? -10.057 21.970 10.458 1.00 46.81 88 SER A C 1
ATOM 677 O O . SER A 1 88 ? -9.820 20.765 10.481 1.00 46.81 88 SER A O 1
ATOM 679 N N . SER A 1 89 ? -10.217 22.576 9.267 1.00 45.78 89 SER A N 1
ATOM 680 C CA . SER A 1 89 ? -10.044 21.816 7.995 1.00 45.78 89 SER A CA 1
ATOM 681 C C . SER A 1 89 ? -9.067 22.369 6.939 1.00 45.78 89 SER A C 1
ATOM 683 O O . SER A 1 89 ? -8.696 21.624 6.034 1.00 45.78 89 SER A O 1
ATOM 685 N N . SER A 1 90 ? -8.511 23.581 7.075 1.00 48.00 90 SER A N 1
ATOM 686 C CA . SER A 1 90 ? -7.487 24.091 6.127 1.00 48.00 90 SER A CA 1
ATOM 687 C C . SER A 1 90 ? -6.114 23.409 6.246 1.00 48.00 90 SER A C 1
ATOM 689 O O . SER A 1 90 ? -5.301 23.462 5.320 1.00 48.00 90 SER A O 1
ATOM 691 N N . ALA A 1 91 ? -5.842 22.740 7.370 1.00 51.25 91 ALA A N 1
ATOM 692 C CA . ALA A 1 91 ? -4.643 21.919 7.519 1.00 51.25 91 ALA A CA 1
ATOM 693 C C . ALA A 1 91 ? -4.720 20.649 6.654 1.00 51.25 91 ALA A C 1
ATOM 695 O O . ALA A 1 91 ? -3.715 20.252 6.087 1.00 51.25 91 ALA A O 1
ATOM 696 N N . LYS A 1 92 ? -5.907 20.051 6.471 1.00 52.44 92 LYS A N 1
ATOM 697 C CA . LYS A 1 92 ? -6.061 18.778 5.744 1.00 52.44 92 LYS A CA 1
ATOM 698 C C . LYS A 1 92 ? -5.866 18.934 4.225 1.00 52.44 92 LYS A C 1
ATOM 700 O O . LYS A 1 92 ? -5.233 18.092 3.599 1.00 52.44 92 LYS A O 1
ATOM 705 N N . THR A 1 93 ? -6.333 20.038 3.631 1.00 52.88 93 THR A N 1
ATOM 706 C CA . THR A 1 93 ? -6.145 20.323 2.192 1.00 52.88 93 THR A CA 1
ATOM 707 C C . THR A 1 93 ? -4.714 20.756 1.859 1.00 52.88 93 THR A C 1
ATOM 709 O O . THR A 1 93 ? -4.152 20.317 0.857 1.00 52.88 93 THR A O 1
ATOM 712 N N . SER A 1 94 ? -4.087 21.568 2.719 1.00 58.03 94 SER A N 1
ATOM 713 C CA . SER A 1 94 ? -2.667 21.923 2.588 1.00 58.03 94 SER A CA 1
ATOM 714 C C . SER A 1 94 ? -1.743 20.730 2.850 1.00 58.03 94 SER A C 1
ATOM 716 O O . SER A 1 94 ? -0.702 20.621 2.207 1.00 58.03 94 SER A O 1
ATOM 718 N N . GLN A 1 95 ? -2.135 19.801 3.724 1.00 61.31 95 GLN A N 1
ATOM 719 C CA . GLN A 1 95 ? -1.409 18.556 3.957 1.00 61.31 95 GLN A CA 1
ATOM 720 C C . GLN A 1 95 ? -1.455 17.623 2.742 1.00 61.31 95 GLN A C 1
ATOM 722 O O . GLN A 1 95 ? -0.397 17.175 2.313 1.00 61.31 95 GLN A O 1
ATOM 727 N N . GLY A 1 96 ? -2.614 17.454 2.093 1.00 75.06 96 GLY A N 1
ATOM 728 C CA . GLY A 1 96 ? -2.707 16.680 0.847 1.00 75.06 96 GLY A CA 1
ATOM 729 C C . GLY A 1 96 ? -1.878 17.271 -0.303 1.00 75.06 96 GLY A C 1
ATOM 730 O O . GLY A 1 96 ? -1.245 16.540 -1.061 1.00 75.06 96 GLY A O 1
ATOM 731 N N . LEU A 1 97 ? -1.801 18.605 -0.408 1.00 85.19 97 LEU A N 1
ATOM 732 C CA . LEU A 1 97 ? -0.911 19.262 -1.376 1.00 85.19 97 LEU A CA 1
ATOM 733 C C . LEU A 1 97 ? 0.571 19.042 -1.051 1.00 85.19 97 LEU A C 1
ATOM 735 O O . LEU A 1 97 ? 1.373 18.860 -1.966 1.00 85.19 97 LEU A O 1
ATOM 739 N N . ARG A 1 98 ? 0.945 19.038 0.234 1.00 85.75 98 ARG A N 1
ATOM 740 C CA . ARG A 1 98 ? 2.317 18.736 0.672 1.00 85.75 98 ARG A CA 1
ATOM 741 C C . ARG A 1 98 ? 2.688 17.284 0.386 1.00 85.75 98 ARG A C 1
ATOM 743 O O . ARG A 1 98 ? 3.770 17.047 -0.134 1.00 85.75 98 ARG A O 1
ATOM 750 N N . GLU A 1 99 ? 1.790 16.344 0.656 1.00 88.62 99 GLU A N 1
ATOM 751 C CA . GLU A 1 99 ? 1.966 14.924 0.333 1.00 88.62 99 GLU A CA 1
ATOM 752 C C . GLU A 1 99 ? 2.122 14.722 -1.180 1.00 88.62 99 GLU A C 1
ATOM 754 O O . GLU A 1 99 ? 3.070 14.076 -1.634 1.00 88.62 99 GLU A O 1
ATOM 759 N N . LYS A 1 100 ? 1.276 15.376 -1.985 1.00 92.06 100 LYS A N 1
ATOM 760 C CA . LYS A 1 100 ? 1.395 15.341 -3.447 1.00 92.06 100 LYS A CA 1
ATOM 761 C C . LYS A 1 100 ? 2.706 15.955 -3.941 1.00 92.06 100 LYS A C 1
ATOM 763 O O . LYS A 1 100 ? 3.309 15.433 -4.874 1.00 92.06 100 LYS A O 1
ATOM 768 N N . LEU A 1 101 ? 3.175 17.033 -3.310 1.00 94.38 101 LEU A N 1
ATOM 769 C CA . LEU A 1 101 ? 4.471 17.637 -3.622 1.00 94.38 101 LEU A CA 1
ATOM 770 C C . LEU A 1 101 ? 5.619 16.665 -3.324 1.00 94.38 101 LEU A C 1
ATOM 772 O O . LEU A 1 101 ? 6.503 16.506 -4.162 1.00 94.38 101 LEU A O 1
ATOM 776 N N . THR A 1 102 ? 5.593 15.987 -2.173 1.00 94.12 102 THR A N 1
ATOM 777 C CA . THR A 1 102 ? 6.619 14.992 -1.820 1.00 94.12 102 THR A CA 1
ATOM 778 C C . THR A 1 102 ? 6.608 13.786 -2.758 1.00 94.12 102 THR A C 1
ATOM 780 O O . THR A 1 102 ? 7.664 13.281 -3.139 1.00 94.12 102 THR A O 1
ATOM 783 N N . GLU A 1 103 ? 5.427 13.357 -3.202 1.00 94.69 103 GLU A N 1
ATOM 784 C CA . GLU A 1 103 ? 5.274 12.286 -4.187 1.00 94.69 103 GLU A CA 1
ATOM 785 C C . GLU A 1 103 ? 5.879 12.695 -5.542 1.00 94.69 103 GLU A C 1
ATOM 787 O O . GLU A 1 103 ? 6.687 11.962 -6.109 1.00 94.69 103 GLU A O 1
ATOM 792 N N . LEU A 1 104 ? 5.575 13.910 -6.021 1.00 97.25 104 LEU A N 1
ATOM 793 C CA . LEU A 1 104 ? 6.148 14.452 -7.258 1.00 97.25 104 LEU A CA 1
ATOM 794 C C . LEU A 1 104 ? 7.671 14.620 -7.179 1.00 97.25 104 LEU A C 1
ATOM 796 O O . LEU A 1 104 ? 8.361 14.334 -8.156 1.00 97.25 104 LEU A O 1
ATOM 800 N N . GLN A 1 105 ? 8.205 15.050 -6.032 1.00 96.75 105 GLN A N 1
ATOM 801 C CA . GLN A 1 105 ? 9.653 15.121 -5.803 1.00 96.75 105 GLN A CA 1
ATOM 802 C C . GLN A 1 105 ? 10.296 13.733 -5.895 1.00 96.75 105 GLN A C 1
ATOM 804 O O . GLN A 1 105 ? 11.291 13.561 -6.593 1.00 96.75 105 GLN A O 1
ATOM 809 N N . THR A 1 106 ? 9.667 12.726 -5.288 1.00 97.50 106 THR A N 1
ATOM 810 C CA . THR A 1 106 ? 10.141 11.338 -5.345 1.00 97.50 106 THR A CA 1
ATOM 811 C C . THR A 1 106 ? 10.133 10.798 -6.777 1.00 97.50 106 THR A C 1
ATOM 813 O O . THR A 1 106 ? 11.112 10.198 -7.220 1.00 97.50 106 THR A O 1
ATOM 816 N N . PHE A 1 107 ? 9.059 11.034 -7.538 1.00 97.94 107 PHE A N 1
ATOM 817 C CA . PHE A 1 107 ? 8.989 10.618 -8.942 1.00 97.94 107 PHE A CA 1
ATOM 818 C C . PHE A 1 107 ? 10.049 11.296 -9.800 1.00 97.94 107 PHE A C 1
ATOM 820 O O . PHE A 1 107 ? 10.691 10.632 -10.613 1.00 97.94 107 PHE A O 1
ATOM 827 N N . ARG A 1 108 ? 10.272 12.597 -9.591 1.00 97.50 108 ARG A N 1
ATOM 828 C CA . ARG A 1 108 ? 11.334 13.341 -10.266 1.00 97.50 108 ARG A CA 1
ATOM 829 C C . ARG A 1 108 ? 12.697 12.707 -10.000 1.00 97.50 108 ARG A C 1
ATOM 831 O O . ARG A 1 108 ? 13.440 12.491 -10.949 1.00 97.50 108 ARG A O 1
ATOM 838 N N . ASP A 1 109 ? 13.003 12.362 -8.753 1.00 97.75 109 ASP A N 1
ATOM 839 C CA . ASP A 1 109 ? 14.299 11.777 -8.397 1.00 97.75 109 ASP A CA 1
ATOM 840 C C . ASP A 1 109 ? 14.497 10.377 -9.004 1.00 97.75 109 ASP A C 1
ATOM 842 O O . ASP A 1 109 ? 15.581 10.061 -9.499 1.00 97.75 109 ASP A O 1
ATOM 846 N N . ILE A 1 110 ? 13.442 9.554 -9.048 1.00 97.88 110 ILE A N 1
ATOM 847 C CA . ILE A 1 110 ? 13.474 8.241 -9.714 1.00 97.88 110 ILE A CA 1
ATOM 848 C C . ILE A 1 110 ? 13.752 8.400 -11.211 1.00 97.88 110 ILE A C 1
ATOM 850 O O . ILE A 1 110 ? 14.632 7.724 -11.745 1.00 97.88 110 ILE A O 1
ATOM 854 N N . VAL A 1 111 ? 13.017 9.288 -11.887 1.00 97.88 111 VAL A N 1
ATOM 855 C CA . VAL A 1 111 ? 13.169 9.511 -13.331 1.00 97.88 111 VAL A CA 1
ATOM 856 C C . VAL A 1 111 ? 14.546 10.088 -13.646 1.00 97.88 111 VAL A C 1
ATOM 858 O O . VAL A 1 111 ? 15.192 9.612 -14.574 1.00 97.88 111 VAL A O 1
ATOM 861 N N . SER A 1 112 ? 15.045 11.041 -12.852 1.00 97.06 112 SER A N 1
ATOM 862 C CA . SER A 1 112 ? 16.413 11.553 -13.000 1.00 97.06 112 SER A CA 1
ATOM 863 C C . SER A 1 112 ? 17.444 10.428 -12.916 1.00 97.06 112 SER A C 1
ATOM 865 O O . SER A 1 112 ? 18.260 10.288 -13.820 1.00 97.06 112 SER A O 1
ATOM 867 N N . LYS A 1 113 ? 17.335 9.537 -11.923 1.00 97.94 113 LYS A N 1
ATOM 868 C CA . LYS A 1 113 ? 18.236 8.382 -11.798 1.00 97.94 113 LYS A CA 1
ATOM 869 C C . LYS A 1 113 ? 18.129 7.410 -12.979 1.00 97.94 113 LYS A C 1
ATOM 871 O O . LYS A 1 113 ? 19.115 6.780 -13.355 1.00 97.94 113 LYS A O 1
ATOM 876 N N . GLN A 1 114 ? 16.940 7.236 -13.555 1.00 97.12 114 GLN A N 1
ATOM 877 C CA . GLN A 1 114 ? 16.770 6.421 -14.761 1.00 97.12 114 GLN A CA 1
ATOM 878 C C . GLN A 1 114 ? 17.461 7.062 -15.966 1.00 97.12 114 GLN A C 1
ATOM 880 O O . GLN A 1 114 ? 18.173 6.363 -16.679 1.00 97.12 114 GLN A O 1
ATOM 885 N N . VAL A 1 115 ? 17.309 8.374 -16.155 1.00 97.88 115 VAL A N 1
ATOM 886 C CA . VAL A 1 115 ? 18.002 9.122 -17.213 1.00 97.88 115 VAL A CA 1
ATOM 887 C C . VAL A 1 115 ? 19.518 9.009 -17.055 1.00 97.88 115 VAL A C 1
ATOM 889 O O . VAL A 1 115 ? 20.188 8.676 -18.028 1.00 97.88 115 VAL A O 1
ATOM 892 N N . ASP A 1 116 ? 20.046 9.177 -15.840 1.00 96.81 116 ASP A N 1
ATOM 893 C CA . ASP A 1 116 ? 21.482 9.038 -15.566 1.00 96.81 116 ASP A CA 1
ATOM 894 C C . ASP A 1 116 ? 21.991 7.625 -15.902 1.00 96.81 116 ASP A C 1
ATOM 896 O O . ASP A 1 116 ? 23.046 7.466 -16.512 1.00 96.81 116 ASP A O 1
ATOM 900 N N . ASN A 1 117 ? 21.222 6.580 -15.572 1.00 96.25 117 ASN A N 1
ATOM 901 C CA . ASN A 1 117 ? 21.572 5.208 -15.949 1.00 96.25 117 ASN A CA 1
ATOM 902 C C . ASN A 1 117 ? 21.579 5.010 -17.470 1.00 96.25 117 ASN A C 1
ATOM 904 O O . ASN A 1 117 ? 22.500 4.389 -17.996 1.00 96.25 117 ASN A O 1
ATOM 908 N N . LEU A 1 118 ? 20.571 5.525 -18.185 1.00 96.19 118 LEU A N 1
ATOM 909 C CA . LEU A 1 118 ? 20.562 5.475 -19.649 1.00 96.19 118 LEU A CA 1
ATOM 910 C C . LEU A 1 118 ? 21.767 6.215 -20.238 1.00 96.19 118 LEU A C 1
ATOM 912 O O . LEU A 1 118 ? 22.390 5.694 -21.161 1.00 96.19 118 LEU A O 1
ATOM 916 N N . GLN A 1 119 ? 22.129 7.375 -19.686 1.00 95.50 119 GLN A N 1
ATOM 917 C CA . GLN A 1 119 ? 23.301 8.133 -20.119 1.00 95.50 119 GLN A CA 1
ATOM 918 C C . GLN A 1 119 ? 24.578 7.292 -20.003 1.00 95.50 119 GLN A C 1
ATOM 920 O O . GLN A 1 119 ? 25.333 7.222 -20.964 1.00 95.50 119 GLN A O 1
ATOM 925 N N . VAL A 1 120 ? 24.770 6.565 -18.895 1.00 94.50 120 VAL A N 1
ATOM 926 C CA . VAL A 1 120 ? 25.916 5.653 -18.724 1.00 94.50 120 VAL A CA 1
ATOM 927 C C . VAL A 1 120 ? 25.960 4.574 -19.813 1.00 94.50 120 VAL A C 1
ATOM 929 O O . VAL A 1 120 ? 27.033 4.283 -20.341 1.00 94.50 120 VAL A O 1
ATOM 932 N N . TYR A 1 121 ? 24.817 3.988 -20.185 1.00 93.81 121 TYR A N 1
ATOM 933 C CA . TYR A 1 121 ? 24.772 2.999 -21.269 1.00 93.81 121 TYR A CA 1
ATOM 934 C C . TYR A 1 121 ? 25.106 3.611 -22.635 1.00 93.81 121 TYR A C 1
ATOM 936 O O . TYR A 1 121 ? 25.818 2.985 -23.422 1.00 93.81 121 TYR A O 1
ATOM 944 N N . PHE A 1 122 ? 24.629 4.826 -22.918 1.00 93.56 122 PHE A N 1
ATOM 945 C CA . PHE A 1 122 ? 24.955 5.525 -24.162 1.00 93.56 122 PHE A CA 1
ATOM 946 C C . PHE A 1 122 ? 26.425 5.947 -24.215 1.00 93.56 122 PHE A C 1
ATOM 948 O O . PHE A 1 122 ? 27.078 5.734 -25.234 1.00 93.56 122 PHE A O 1
ATOM 955 N N . ASP A 1 123 ? 26.975 6.461 -23.117 1.00 91.81 123 ASP A N 1
ATOM 956 C CA . ASP A 1 123 ? 28.388 6.829 -23.013 1.00 91.81 123 ASP A CA 1
ATOM 957 C C . ASP A 1 123 ? 29.294 5.601 -23.189 1.00 91.81 123 ASP A C 1
ATOM 959 O O . ASP A 1 123 ? 30.294 5.653 -23.902 1.00 91.81 123 ASP A O 1
ATOM 963 N N . ALA A 1 124 ? 28.913 4.448 -22.631 1.00 87.12 124 ALA A N 1
ATOM 964 C CA . ALA A 1 124 ? 29.635 3.196 -22.850 1.00 87.12 124 ALA A CA 1
ATOM 965 C C . ALA A 1 124 ? 29.655 2.768 -24.333 1.00 87.12 124 ALA A C 1
ATOM 967 O O . ALA A 1 124 ? 30.647 2.199 -24.791 1.00 87.12 124 ALA A O 1
ATOM 968 N N . CYS A 1 125 ? 28.598 3.069 -25.097 1.00 82.12 125 CYS A N 1
ATOM 969 C CA . CYS A 1 125 ? 28.553 2.803 -26.537 1.00 82.12 125 CYS A CA 1
ATOM 970 C C . CYS A 1 125 ? 29.396 3.809 -27.339 1.00 82.12 125 CYS A C 1
ATOM 972 O O . CYS A 1 125 ? 30.076 3.413 -28.282 1.00 82.12 125 CYS A O 1
ATOM 974 N N . THR A 1 126 ? 29.411 5.090 -26.955 1.00 77.50 126 THR A N 1
ATOM 975 C CA . THR A 1 126 ? 30.187 6.126 -27.667 1.00 77.50 126 THR A CA 1
ATOM 976 C C . THR A 1 126 ? 31.694 6.027 -27.410 1.00 77.50 126 THR A C 1
ATOM 978 O O . THR A 1 126 ? 32.490 6.333 -28.297 1.00 77.50 126 THR A O 1
ATOM 981 N N . ILE A 1 127 ? 32.110 5.525 -26.241 1.00 62.94 127 ILE A N 1
ATOM 982 C CA . ILE A 1 127 ? 33.522 5.232 -25.933 1.00 62.94 127 ILE A CA 1
ATOM 983 C C . ILE A 1 127 ? 34.016 3.990 -26.706 1.00 62.94 127 ILE A C 1
ATOM 985 O O . ILE A 1 127 ? 35.194 3.917 -27.063 1.00 62.94 127 ILE A O 1
ATOM 989 N N . GLY A 1 128 ? 33.123 3.045 -27.028 1.00 58.22 128 GLY A N 1
ATOM 990 C CA . GLY A 1 128 ? 33.429 1.846 -27.818 1.00 58.22 128 GLY A CA 1
ATOM 991 C C . GLY A 1 128 ? 33.757 2.111 -29.293 1.00 58.22 128 GLY A C 1
ATOM 992 O O . GLY A 1 128 ? 34.410 1.286 -29.922 1.00 58.22 128 GLY A O 1
ATOM 993 N N . GLU A 1 129 ? 33.378 3.267 -29.843 1.00 54.25 129 GLU A N 1
ATOM 994 C CA . GLU A 1 129 ? 33.599 3.593 -31.262 1.00 54.25 129 GLU A CA 1
ATOM 995 C C . GLU A 1 129 ? 34.844 4.458 -31.526 1.00 54.25 129 GLU A C 1
ATOM 997 O O . GLU A 1 129 ? 35.194 4.693 -32.684 1.00 54.25 129 GLU A O 1
ATOM 1002 N N . HIS A 1 130 ? 35.573 4.894 -30.488 1.00 50.38 130 HIS A N 1
ATOM 1003 C CA . HIS A 1 130 ? 36.762 5.743 -30.662 1.00 50.38 130 HIS A CA 1
ATOM 1004 C C . HIS A 1 130 ? 38.111 5.050 -30.383 1.00 50.38 130 HIS A C 1
ATOM 1006 O O . HIS A 1 130 ? 39.158 5.691 -30.503 1.00 50.38 130 HIS A O 1
ATOM 1012 N N . SER A 1 131 ? 38.119 3.746 -30.069 1.00 46.25 131 SER A N 1
ATOM 1013 C CA . SER A 1 131 ? 39.350 2.985 -29.775 1.00 46.25 131 SER A CA 1
ATOM 1014 C C . SER A 1 131 ? 39.854 2.067 -30.906 1.00 46.25 131 SER A C 1
ATOM 1016 O O . SER A 1 131 ? 40.912 1.464 -30.737 1.00 46.25 131 SER A O 1
ATOM 1018 N N . ASP A 1 132 ? 39.193 2.003 -32.070 1.00 48.94 132 ASP A N 1
ATOM 1019 C CA . ASP A 1 132 ? 39.558 1.055 -33.149 1.00 48.94 132 ASP A CA 1
ATOM 1020 C C . ASP A 1 132 ? 40.111 1.698 -34.441 1.00 48.94 132 ASP A C 1
ATOM 1022 O O . ASP A 1 132 ? 40.227 1.041 -35.474 1.00 48.94 132 ASP A O 1
ATOM 1026 N N . LYS A 1 133 ? 40.522 2.977 -34.420 1.00 41.59 133 LYS A N 1
ATOM 1027 C CA . LYS A 1 133 ? 41.136 3.644 -35.598 1.00 41.59 133 LYS A CA 1
ATOM 1028 C C . LYS A 1 133 ? 42.443 4.394 -35.330 1.00 41.59 133 LYS A C 1
ATOM 1030 O O . LYS A 1 133 ? 42.704 5.426 -35.937 1.00 41.59 133 LYS A O 1
ATOM 1035 N N . ALA A 1 134 ? 43.303 3.871 -34.462 1.00 47.88 134 ALA A N 1
ATOM 1036 C CA . ALA A 1 134 ? 44.662 4.402 -34.319 1.00 47.88 134 ALA A CA 1
ATOM 1037 C C . ALA A 1 134 ? 45.660 3.318 -33.900 1.00 47.88 134 ALA A C 1
ATOM 1039 O O . ALA A 1 134 ? 46.270 3.427 -32.840 1.00 47.88 134 AL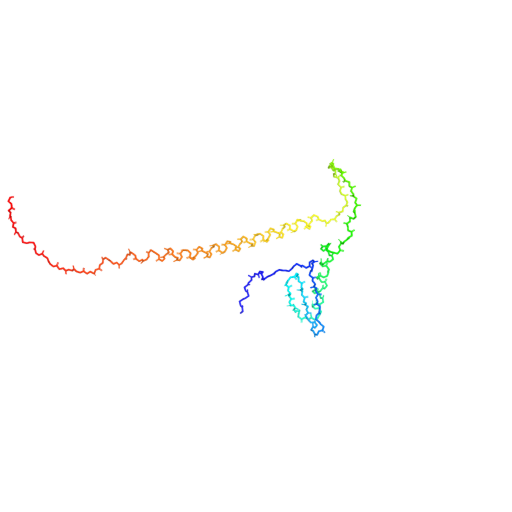A A O 1
ATOM 1040 N N . LYS A 1 135 ? 45.783 2.236 -34.684 1.00 39.53 135 LYS A N 1
ATOM 1041 C CA . LYS A 1 135 ? 46.870 1.247 -34.542 1.00 3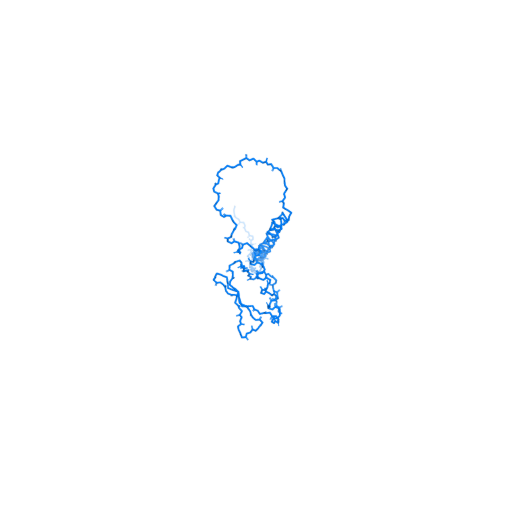9.53 135 LYS A CA 1
ATOM 1042 C C . LYS A 1 135 ? 46.907 0.233 -35.698 1.00 39.53 135 LYS A C 1
ATOM 1044 O O . LYS A 1 135 ? 46.880 -0.968 -35.476 1.00 39.53 135 LYS A O 1
ATOM 1049 N N . ASN A 1 136 ? 46.933 0.697 -36.948 1.00 38.62 136 ASN A N 1
ATOM 1050 C CA . ASN A 1 136 ? 47.365 -0.170 -38.053 1.00 38.62 136 ASN A CA 1
ATOM 1051 C C . ASN A 1 136 ? 47.928 0.647 -39.224 1.00 38.62 136 ASN A C 1
ATOM 1053 O O . ASN A 1 136 ? 47.377 0.676 -40.319 1.00 38.62 136 ASN A O 1
ATOM 1057 N N . ALA A 1 137 ? 48.990 1.396 -38.945 1.00 45.19 137 ALA A N 1
ATOM 1058 C CA . ALA A 1 137 ? 49.797 2.049 -39.967 1.00 45.19 137 ALA A CA 1
ATOM 1059 C C . ALA A 1 137 ? 51.279 1.867 -39.637 1.00 45.19 137 ALA A C 1
ATOM 1061 O O . ALA A 1 137 ? 52.033 2.815 -39.709 1.00 45.19 137 ALA A O 1
ATOM 1062 N N . ASP A 1 138 ? 51.669 0.662 -39.229 1.00 48.34 138 ASP A N 1
ATOM 1063 C CA . ASP A 1 138 ? 53.060 0.229 -39.200 1.00 48.34 138 ASP A CA 1
ATOM 1064 C C . ASP A 1 138 ? 53.051 -1.295 -39.323 1.00 48.34 138 ASP A C 1
ATOM 1066 O O . ASP A 1 138 ? 52.253 -1.957 -38.664 1.00 48.34 138 ASP A O 1
ATOM 1070 N N . VAL A 1 139 ? 53.963 -1.843 -40.129 1.00 51.03 139 VAL A N 1
ATOM 1071 C CA . VAL A 1 139 ? 54.186 -3.281 -40.389 1.00 51.03 139 VAL A CA 1
ATOM 1072 C C . VAL A 1 139 ? 53.385 -3.869 -41.564 1.00 51.03 139 VAL A C 1
ATOM 1074 O O . VAL A 1 139 ? 52.477 -4.664 -41.367 1.00 51.03 139 VAL A O 1
ATOM 1077 N N . PHE A 1 140 ? 53.800 -3.570 -42.805 1.00 33.81 140 PHE A N 1
ATOM 1078 C CA . PHE A 1 140 ? 54.330 -4.603 -43.719 1.00 33.81 140 PHE A CA 1
ATOM 1079 C C . PHE A 1 140 ? 54.921 -3.992 -45.004 1.00 33.81 140 PHE A C 1
ATOM 1081 O O . PHE A 1 140 ? 54.254 -3.218 -45.683 1.00 33.81 140 PHE A O 1
ATOM 1088 N N . GLY A 1 141 ? 56.129 -4.426 -45.382 1.00 35.38 141 GLY A N 1
ATOM 1089 C CA . GLY A 1 141 ? 56.565 -4.427 -46.785 1.00 35.38 141 GLY A CA 1
ATOM 1090 C C . GLY A 1 141 ? 57.623 -3.403 -47.194 1.00 35.38 141 GLY A C 1
ATOM 1091 O O . GLY A 1 141 ? 57.355 -2.522 -47.999 1.00 35.38 141 GLY A O 1
ATOM 1092 N N . SER A 1 142 ? 58.853 -3.587 -46.713 1.00 45.81 142 SER A N 1
ATOM 1093 C CA . SER A 1 142 ? 60.039 -3.253 -47.510 1.00 45.81 142 SER A CA 1
ATOM 1094 C C . SER A 1 142 ? 60.055 -4.152 -48.751 1.00 45.81 142 SER A C 1
ATOM 1096 O O . SER A 1 142 ? 59.947 -5.365 -48.584 1.00 45.81 142 SER A O 1
ATOM 1098 N N . LEU A 1 143 ? 60.190 -3.589 -49.953 1.00 41.97 143 LEU A N 1
ATOM 1099 C CA . LEU A 1 143 ? 60.951 -4.202 -51.043 1.00 41.97 143 LEU A CA 1
ATOM 1100 C C . LEU A 1 143 ? 61.420 -3.114 -52.022 1.00 41.97 143 LEU A C 1
ATOM 1102 O O . LEU A 1 143 ? 60.783 -2.083 -52.218 1.00 41.97 143 LEU A O 1
ATOM 1106 N N . ASP A 1 144 ? 62.599 -3.367 -52.545 1.00 43.50 144 ASP A N 1
ATOM 1107 C CA . ASP A 1 144 ? 63.503 -2.550 -53.331 1.00 43.50 144 ASP A CA 1
ATOM 1108 C C . ASP A 1 144 ? 62.990 -2.124 -54.715 1.00 43.50 144 ASP A C 1
ATOM 1110 O O . ASP A 1 144 ? 62.324 -2.866 -55.428 1.00 43.50 144 ASP A O 1
ATOM 1114 N N . ALA A 1 145 ? 63.409 -0.935 -55.150 1.00 44.56 145 ALA A N 1
ATOM 1115 C CA . ALA A 1 145 ? 63.646 -0.655 -56.563 1.00 44.56 145 ALA A CA 1
ATOM 1116 C C . ALA A 1 145 ? 64.689 0.463 -56.681 1.00 44.56 145 ALA A C 1
ATOM 1118 O O . ALA A 1 145 ? 64.429 1.640 -56.436 1.00 44.56 145 ALA A O 1
ATOM 1119 N N . SER A 1 146 ? 65.903 0.048 -57.021 1.00 45.12 146 SER A N 1
ATOM 1120 C CA . SER A 1 146 ? 67.022 0.861 -57.489 1.00 45.12 146 SER A CA 1
ATOM 1121 C C . SER A 1 146 ? 66.607 1.843 -58.592 1.00 45.12 146 SER A C 1
ATOM 1123 O O . SER A 1 146 ? 66.134 1.412 -59.643 1.00 45.12 146 SER A O 1
ATOM 1125 N N . SER A 1 147 ? 66.851 3.142 -58.394 1.00 41.34 147 SER A N 1
ATOM 1126 C CA . SER A 1 147 ? 66.807 4.133 -59.475 1.00 41.34 147 SER A CA 1
ATOM 1127 C C . SER A 1 147 ? 68.214 4.303 -60.040 1.00 41.34 147 SER A C 1
ATOM 1129 O O . SER A 1 147 ? 69.050 4.973 -59.439 1.00 41.34 147 SER A O 1
ATOM 1131 N N . SER A 1 148 ? 68.468 3.649 -61.174 1.00 45.62 148 SER A N 1
ATOM 1132 C CA . SER A 1 148 ? 69.609 3.934 -62.044 1.00 45.62 148 SER A CA 1
ATOM 1133 C C . SER A 1 148 ? 69.429 5.277 -62.745 1.00 45.62 148 SER A C 1
ATOM 1135 O O . SER A 1 148 ? 68.321 5.652 -63.127 1.00 45.62 148 SER A O 1
ATOM 1137 N N . ASP A 1 149 ? 70.557 5.955 -62.921 1.00 46.59 149 ASP A N 1
ATOM 1138 C CA . ASP A 1 149 ? 70.773 7.088 -63.813 1.00 46.59 149 ASP A CA 1
ATOM 1139 C C . ASP A 1 149 ? 70.290 6.808 -65.249 1.00 46.59 149 ASP A C 1
ATOM 1141 O O . ASP A 1 149 ? 70.368 5.672 -65.723 1.00 46.59 149 ASP A O 1
ATOM 1145 N N . GLY A 1 150 ? 69.876 7.850 -65.979 1.00 39.84 150 GLY A N 1
ATOM 1146 C CA . GLY A 1 150 ? 69.730 7.760 -67.436 1.00 39.84 150 GLY A CA 1
ATOM 1147 C C . GLY A 1 150 ? 68.842 8.823 -68.077 1.00 39.84 150 GLY A C 1
ATOM 1148 O O . GLY A 1 150 ? 67.625 8.790 -67.944 1.00 39.84 150 GLY A O 1
ATOM 1149 N N . GLU A 1 151 ? 69.490 9.733 -68.802 1.00 41.00 151 GLU A N 1
ATOM 1150 C CA . GLU A 1 151 ? 68.958 10.742 -69.728 1.00 41.00 151 GLU A CA 1
ATOM 1151 C C . GLU A 1 151 ? 68.016 10.203 -70.826 1.00 41.00 151 GLU A C 1
ATOM 1153 O O . GLU A 1 151 ? 68.059 9.018 -71.152 1.00 41.00 151 GLU A O 1
ATOM 1158 N N . CYS A 1 152 ? 67.252 11.132 -71.433 1.00 40.91 152 CYS A N 1
ATOM 1159 C CA . CYS A 1 152 ? 66.764 11.257 -72.835 1.00 40.91 152 CYS A CA 1
ATOM 1160 C C . CYS A 1 152 ? 65.373 11.936 -72.783 1.00 40.91 152 CYS A C 1
ATOM 1162 O O . CYS A 1 152 ? 64.492 11.425 -72.100 1.00 40.91 152 CYS A O 1
ATOM 1164 N N . ASN A 1 153 ? 65.037 13.055 -73.431 1.00 38.59 153 ASN A N 1
ATOM 1165 C CA . ASN A 1 153 ? 65.585 13.864 -74.528 1.00 38.59 153 ASN A CA 1
ATOM 1166 C C . ASN A 1 153 ? 65.153 15.325 -74.308 1.00 38.59 153 ASN A C 1
ATOM 1168 O O . ASN A 1 153 ? 64.040 15.511 -73.761 1.00 38.59 153 ASN A O 1
#